Protein AF-A0AAN9KDZ7-F1 (afdb_monomer_lite)

Secondary structure (DSSP, 8-state):
-HHHHHHHTTHHHHTT-HHHHHHHHHHHHHHHIIIIIT--S-TT---GGGGGGGS-HHHHHHS-HHHHHHHHHHHHHHHTTSTT-----S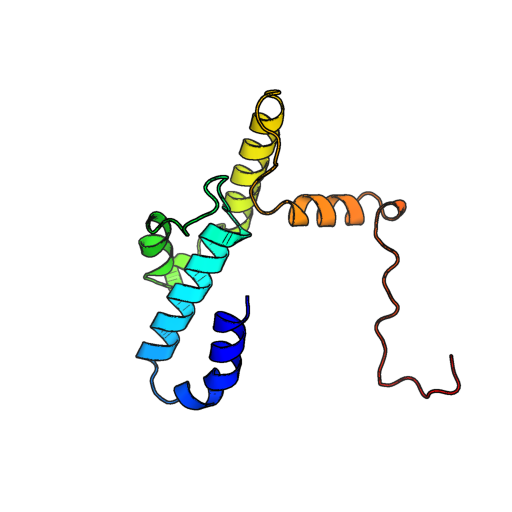-HHHHHHHHHHH-GGGS--------TTS-GGG-

Organism: Canavalia gladiata (NCBI:txid3824)

Sequence (123 aa):
MSWLLQHFASIEDHMGNEEQLDRFMRVYMLRLIGGVLFCDHSSSRVPLRYLPLIADFDTCAQYSWGGAVLAYLYRELCGCIDYDKKEICGFSSLLQLWAWERFPKLSPRRFPYEDHTLPLGAR

Structure (mmCIF, N/CA/C/O backbone):
data_AF-A0AAN9KDZ7-F1
#
_entry.id   AF-A0AAN9KDZ7-F1
#
loop_
_atom_site.group_PDB
_atom_site.id
_atom_site.type_symbol
_atom_site.label_atom_id
_atom_site.label_alt_id
_atom_site.label_comp_id
_atom_site.label_asym_id
_atom_site.label_entity_id
_atom_site.label_seq_id
_atom_site.pdbx_PDB_ins_code
_atom_site.Cartn_x
_atom_site.Cartn_y
_atom_site.Cartn_z
_atom_site.occupancy
_atom_site.B_iso_or_equiv
_atom_site.auth_seq_id
_atom_site.auth_comp_id
_atom_site.auth_asym_id
_atom_site.auth_atom_id
_atom_site.pdbx_PDB_model_num
ATOM 1 N N . MET A 1 1 ? 8.122 -14.206 12.187 1.00 46.75 1 MET A N 1
ATOM 2 C CA . MET A 1 1 ? 6.691 -14.071 11.823 1.00 46.75 1 MET A CA 1
ATOM 3 C C . MET A 1 1 ? 5.763 -14.961 12.672 1.00 46.75 1 MET A C 1
ATOM 5 O O . MET A 1 1 ? 4.618 -15.139 12.302 1.00 46.75 1 MET A O 1
ATOM 9 N N . SER A 1 2 ? 6.188 -15.494 13.824 1.00 49.34 2 SER A N 1
ATOM 10 C CA . SER A 1 2 ? 5.340 -16.355 14.674 1.00 49.34 2 SER A CA 1
ATOM 11 C C . SER A 1 2 ? 4.443 -15.569 15.639 1.00 49.34 2 SER A C 1
ATOM 13 O O . SER A 1 2 ? 3.294 -15.933 15.837 1.00 49.34 2 SER A O 1
ATOM 15 N N . TRP A 1 3 ? 4.933 -14.449 16.179 1.00 59.38 3 TRP A N 1
ATOM 16 C CA . TRP A 1 3 ? 4.233 -13.673 17.213 1.00 59.38 3 TRP A CA 1
ATOM 17 C C . TRP A 1 3 ? 2.866 -13.123 16.770 1.00 59.38 3 TRP A C 1
ATOM 19 O O . TRP A 1 3 ? 1.890 -13.204 17.505 1.00 59.38 3 TRP A O 1
ATOM 29 N N . LEU A 1 4 ? 2.781 -12.610 15.539 1.00 57.38 4 LEU A N 1
ATOM 30 C CA . LEU A 1 4 ? 1.566 -11.976 15.021 1.00 57.38 4 LEU A CA 1
ATOM 31 C C . LEU A 1 4 ? 0.483 -13.021 14.703 1.00 57.38 4 LEU A C 1
ATOM 33 O O . LEU A 1 4 ? -0.668 -12.838 15.079 1.00 57.38 4 LEU A O 1
ATOM 37 N N . LEU A 1 5 ? 0.866 -14.155 14.103 1.00 56.62 5 LEU A N 1
ATOM 38 C CA . LEU A 1 5 ? -0.039 -15.286 13.855 1.00 56.62 5 LEU A CA 1
ATOM 39 C C . LEU A 1 5 ? -0.521 -15.944 15.158 1.00 56.62 5 LEU A C 1
ATOM 41 O O . LEU A 1 5 ? -1.672 -16.359 15.245 1.00 56.62 5 LEU A O 1
ATOM 45 N N . GLN A 1 6 ? 0.329 -15.981 16.187 1.00 58.41 6 GLN A N 1
ATOM 46 C CA . GLN A 1 6 ? -0.036 -16.502 17.503 1.00 58.41 6 GLN A CA 1
ATOM 47 C C . GLN A 1 6 ? -1.013 -15.586 18.258 1.00 58.41 6 GLN A C 1
ATOM 49 O O . GLN A 1 6 ? -1.825 -16.079 19.032 1.00 58.41 6 GLN A O 1
ATOM 54 N N . HIS A 1 7 ? -0.993 -14.274 17.996 1.00 57.75 7 HIS A N 1
ATOM 55 C CA . HIS A 1 7 ? -2.032 -13.350 18.465 1.00 57.75 7 HIS A CA 1
ATOM 56 C C . HIS A 1 7 ? -3.312 -13.402 17.617 1.00 57.75 7 HIS A C 1
ATOM 58 O O . HIS A 1 7 ? -4.400 -13.278 18.171 1.00 57.75 7 HIS A O 1
ATOM 64 N N . PHE A 1 8 ? -3.213 -13.656 16.305 1.00 55.44 8 PHE A N 1
ATOM 65 C CA . PHE A 1 8 ? -4.381 -13.844 15.431 1.00 55.44 8 PHE A CA 1
ATOM 66 C C . PHE A 1 8 ? -5.253 -15.037 15.846 1.00 55.44 8 PHE A C 1
ATOM 68 O O . PHE A 1 8 ? -6.474 -14.948 15.771 1.00 55.44 8 PHE A O 1
ATOM 75 N N . ALA A 1 9 ? -4.647 -16.124 16.333 1.00 56.62 9 ALA A N 1
ATOM 76 C CA . ALA A 1 9 ? -5.383 -17.288 16.836 1.00 56.62 9 ALA A CA 1
ATOM 77 C C . ALA A 1 9 ? -6.217 -16.992 18.101 1.00 56.62 9 ALA A C 1
ATOM 79 O O . ALA A 1 9 ? -7.125 -17.748 18.418 1.00 56.62 9 ALA A O 1
ATOM 80 N N . SER A 1 10 ? -5.925 -15.897 18.812 1.00 56.00 10 SER A N 1
ATOM 81 C CA . SER A 1 10 ? -6.593 -15.501 20.059 1.00 56.00 10 SER A CA 1
ATOM 82 C C . SER A 1 10 ? -7.655 -14.413 19.861 1.00 56.00 10 SER A C 1
ATOM 84 O O . SER A 1 10 ? -8.177 -13.897 20.851 1.00 56.00 10 SER A O 1
ATOM 86 N N . ILE A 1 11 ? -7.969 -14.028 18.616 1.00 56.81 11 ILE A N 1
ATOM 87 C CA . ILE A 1 11 ? -8.942 -12.958 18.335 1.00 56.81 11 ILE A CA 1
ATOM 88 C C . ILE A 1 11 ? -10.322 -13.294 18.900 1.00 56.81 11 ILE A C 1
ATOM 90 O O . ILE A 1 11 ? -10.964 -12.397 19.434 1.00 56.81 11 ILE A O 1
ATOM 94 N N . GLU A 1 12 ? -10.732 -14.567 18.884 1.00 55.94 12 GLU A N 1
ATOM 95 C CA . GLU A 1 12 ? -12.008 -15.012 19.468 1.00 55.94 12 GLU A CA 1
ATOM 96 C C . GLU A 1 12 ? -12.138 -14.665 20.963 1.00 55.94 12 GLU A C 1
ATOM 98 O O . GLU A 1 12 ? -13.235 -14.352 21.418 1.00 55.94 12 GLU A O 1
ATOM 103 N N . ASP A 1 13 ? -11.025 -14.614 21.700 1.00 58.16 13 ASP A N 1
ATOM 104 C CA . ASP A 1 13 ? -10.995 -14.309 23.140 1.00 58.16 13 ASP A CA 1
ATOM 105 C C . ASP A 1 13 ? -11.072 -12.792 23.436 1.00 58.16 13 ASP A C 1
ATOM 107 O O . ASP A 1 13 ? -11.402 -12.370 24.541 1.00 58.16 13 ASP A O 1
ATOM 111 N N . HIS A 1 14 ? -10.811 -11.945 22.429 1.00 56.81 14 HIS A N 1
ATOM 112 C CA . HIS A 1 14 ? -10.769 -10.478 22.549 1.00 56.81 14 HIS A CA 1
ATOM 113 C C . HIS A 1 14 ? -12.000 -9.781 21.937 1.00 56.81 14 HIS A C 1
ATOM 115 O O . HIS A 1 14 ? -12.100 -8.553 21.974 1.00 56.81 14 HIS A O 1
ATOM 121 N N . MET A 1 15 ? -12.965 -10.549 21.414 1.00 54.34 15 MET A N 1
ATOM 122 C CA . MET A 1 15 ? -14.205 -10.053 20.791 1.00 54.34 15 MET A CA 1
ATOM 123 C C . MET A 1 15 ? -15.145 -9.310 21.759 1.00 54.34 15 MET A C 1
ATOM 125 O O . MET A 1 15 ? -16.131 -8.727 21.320 1.00 54.34 15 MET A O 1
ATOM 129 N N . GLY A 1 16 ? -14.870 -9.327 23.067 1.00 63.16 16 GLY A N 1
ATOM 130 C CA . GLY A 1 16 ? -15.708 -8.686 24.085 1.00 63.16 16 GLY A CA 1
ATOM 131 C C . GLY A 1 16 ? -15.386 -7.216 24.381 1.00 63.16 16 GLY A C 1
ATOM 132 O O . GLY A 1 16 ? -16.148 -6.584 25.107 1.00 63.16 16 GLY A O 1
ATOM 133 N N . ASN A 1 17 ? -14.274 -6.665 23.874 1.00 77.81 17 ASN A N 1
ATOM 134 C CA . ASN A 1 17 ? -13.805 -5.328 24.255 1.00 77.81 17 ASN A CA 1
ATOM 135 C C . ASN A 1 17 ? -13.422 -4.490 23.022 1.00 77.81 17 ASN A C 1
ATOM 137 O O . ASN A 1 17 ? -12.308 -4.593 22.501 1.00 77.81 17 ASN A O 1
ATOM 141 N N . GLU A 1 18 ? -14.354 -3.653 22.556 1.00 79.06 18 GLU A N 1
ATOM 142 C CA . GLU A 1 18 ? -14.237 -2.859 21.319 1.00 79.06 18 GLU A CA 1
ATOM 143 C C . GLU A 1 18 ? -12.954 -2.010 21.267 1.00 79.06 18 GLU A C 1
ATOM 145 O O . GLU A 1 18 ? -12.308 -1.918 20.222 1.00 79.06 18 GLU A O 1
ATOM 150 N N . GLU A 1 19 ? -12.505 -1.466 22.404 1.00 82.00 19 GLU A N 1
ATOM 151 C CA . GLU A 1 19 ? -11.266 -0.680 22.477 1.00 82.00 19 GLU A CA 1
ATOM 152 C C . GLU A 1 19 ? -10.001 -1.495 22.171 1.00 82.00 19 GLU A C 1
ATOM 154 O O . GLU A 1 19 ? -9.023 -0.966 21.635 1.00 82.00 19 GLU A O 1
ATOM 159 N N . GLN A 1 20 ? -9.976 -2.778 22.542 1.00 81.06 20 GLN A N 1
ATOM 160 C CA . GLN A 1 20 ? -8.829 -3.644 22.267 1.00 81.06 20 GLN A CA 1
ATOM 161 C C . GLN A 1 20 ? -8.791 -4.051 20.798 1.00 81.06 20 GLN A C 1
ATOM 163 O O . GLN A 1 20 ? -7.709 -4.064 20.203 1.00 81.06 20 GLN A O 1
ATOM 168 N N . LEU A 1 21 ? -9.959 -4.315 20.208 1.00 83.00 21 LEU A N 1
ATOM 169 C CA . LEU A 1 21 ? -10.089 -4.594 18.783 1.00 83.00 21 LEU A CA 1
ATOM 170 C C . LEU A 1 21 ? -9.621 -3.397 17.949 1.00 83.00 21 LEU A C 1
ATOM 172 O O . LEU A 1 21 ? -8.807 -3.556 17.043 1.00 83.00 21 LEU A O 1
ATOM 176 N N . ASP A 1 22 ? -10.061 -2.191 18.299 1.00 85.50 22 ASP A N 1
ATOM 177 C CA . ASP A 1 22 ? -9.671 -0.958 17.618 1.00 85.50 22 ASP A CA 1
ATOM 178 C C . ASP A 1 22 ? -8.148 -0.718 17.681 1.00 85.50 22 ASP A C 1
ATOM 180 O O . ASP A 1 22 ? -7.494 -0.530 16.649 1.00 85.50 22 ASP A O 1
ATOM 184 N N . ARG A 1 23 ? -7.533 -0.840 18.868 1.00 84.69 23 ARG A N 1
ATOM 185 C CA . ARG A 1 23 ? -6.067 -0.735 19.018 1.00 84.69 23 ARG A CA 1
ATOM 186 C C . ARG A 1 23 ? -5.332 -1.786 18.194 1.00 84.69 23 ARG A C 1
ATOM 188 O O . ARG A 1 23 ? -4.318 -1.473 17.566 1.00 84.69 23 ARG A O 1
ATOM 195 N N . PHE A 1 24 ? -5.830 -3.019 18.183 1.00 84.31 24 PHE A N 1
ATOM 196 C CA . PHE A 1 24 ? -5.244 -4.099 17.399 1.00 84.31 24 PHE A CA 1
ATOM 197 C C . PHE A 1 24 ? -5.311 -3.803 15.896 1.00 84.31 24 PHE A C 1
ATOM 199 O O . PHE A 1 24 ? -4.292 -3.887 15.207 1.00 84.31 24 PHE A O 1
ATOM 206 N N . MET A 1 25 ? -6.475 -3.375 15.401 1.00 87.56 25 MET A N 1
ATOM 207 C CA . MET A 1 25 ? -6.675 -2.995 14.004 1.00 87.56 25 MET A CA 1
ATOM 208 C C . MET A 1 25 ? -5.736 -1.859 13.596 1.00 87.56 25 MET A C 1
ATOM 210 O O . MET A 1 25 ? -5.097 -1.949 12.547 1.00 87.56 25 MET A O 1
ATOM 214 N N . ARG A 1 26 ? -5.550 -0.842 14.449 1.00 88.44 26 ARG A N 1
ATOM 215 C CA . ARG A 1 26 ? -4.576 0.234 14.199 1.00 88.44 26 ARG A CA 1
ATOM 216 C C . ARG A 1 26 ? -3.153 -0.303 14.080 1.00 88.44 26 ARG A C 1
ATOM 218 O O . ARG A 1 26 ? -2.456 0.015 13.121 1.00 88.44 26 ARG A O 1
ATOM 225 N N . VAL A 1 27 ? -2.703 -1.152 15.003 1.00 87.50 27 VAL A N 1
ATOM 226 C CA . VAL A 1 27 ? -1.348 -1.733 14.940 1.00 87.50 27 VAL A CA 1
ATOM 227 C C . VAL A 1 27 ? -1.166 -2.584 13.680 1.00 87.50 27 VAL A C 1
ATOM 229 O O . VAL A 1 27 ? -0.119 -2.511 13.028 1.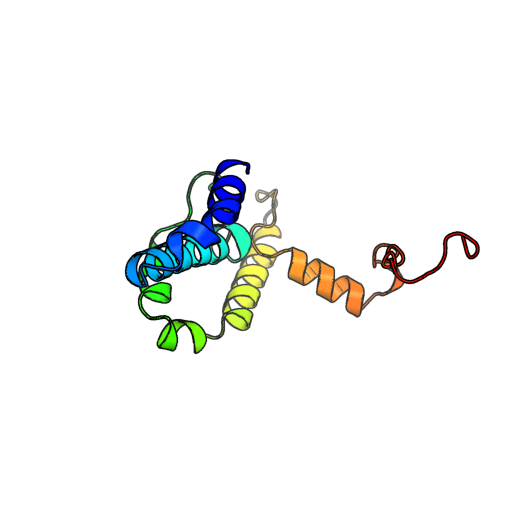00 87.50 27 VAL A O 1
ATOM 232 N N . TYR A 1 28 ? -2.187 -3.351 13.299 1.00 86.56 28 TYR A N 1
ATOM 233 C CA . TYR A 1 28 ? -2.168 -4.152 12.082 1.00 86.56 28 TYR A CA 1
ATOM 234 C C . TYR A 1 28 ? -2.096 -3.285 10.817 1.00 86.56 28 TYR A C 1
ATOM 236 O O . TYR A 1 28 ? -1.215 -3.496 9.980 1.00 86.56 28 TYR A O 1
ATOM 244 N N . MET A 1 29 ? -2.952 -2.265 10.697 1.00 89.38 29 MET A N 1
ATOM 245 C CA . MET A 1 29 ? -2.919 -1.323 9.574 1.00 89.38 29 MET A CA 1
ATOM 246 C C . MET A 1 29 ? -1.584 -0.584 9.501 1.00 89.38 29 MET A C 1
ATOM 248 O O . MET A 1 29 ? -0.998 -0.484 8.427 1.00 89.38 29 MET A O 1
ATOM 252 N N . LEU A 1 30 ? -1.050 -0.135 10.641 1.00 88.81 30 LEU A N 1
ATOM 253 C CA . LEU A 1 30 ? 0.256 0.516 10.715 1.00 88.81 30 LEU A CA 1
ATOM 254 C C . LEU A 1 30 ? 1.348 -0.390 10.140 1.00 88.81 30 LEU A C 1
ATOM 256 O O . LEU A 1 30 ? 2.170 0.044 9.330 1.00 88.81 30 LEU A O 1
ATOM 260 N N . ARG A 1 31 ? 1.330 -1.670 10.531 1.00 85.19 31 ARG A N 1
ATOM 261 C CA . ARG A 1 31 ? 2.263 -2.685 10.040 1.00 85.19 31 ARG A CA 1
ATOM 262 C C . ARG A 1 31 ? 2.109 -2.930 8.544 1.00 85.19 31 ARG A C 1
ATOM 264 O O . ARG A 1 31 ? 3.124 -3.072 7.869 1.00 85.19 31 ARG A O 1
ATOM 271 N N . LEU A 1 32 ? 0.885 -2.967 8.029 1.00 86.38 32 LEU A N 1
ATOM 272 C CA . LEU A 1 32 ? 0.613 -3.151 6.605 1.00 86.38 32 LEU A CA 1
ATOM 273 C C . LEU A 1 32 ? 1.111 -1.946 5.792 1.00 86.38 32 LEU A C 1
ATOM 275 O O . LEU A 1 32 ? 1.856 -2.110 4.828 1.00 86.38 32 LEU A O 1
ATOM 279 N N . ILE A 1 33 ? 0.801 -0.730 6.240 1.00 87.50 33 ILE A N 1
ATOM 280 C CA . ILE A 1 33 ? 1.210 0.514 5.584 1.00 87.50 33 ILE A CA 1
ATOM 281 C C . ILE A 1 33 ? 2.736 0.641 5.581 1.00 87.50 33 ILE A C 1
ATOM 283 O O . ILE A 1 33 ? 3.341 0.735 4.520 1.00 87.50 33 ILE A O 1
ATOM 287 N N . GLY A 1 34 ? 3.399 0.608 6.736 1.00 84.50 34 GLY A N 1
ATOM 288 C CA . GLY A 1 34 ? 4.846 0.849 6.775 1.00 84.50 34 GLY A CA 1
ATOM 289 C C . GLY A 1 34 ? 5.721 -0.379 6.529 1.00 84.50 34 GLY A C 1
ATOM 290 O O . GLY A 1 34 ? 6.914 -0.223 6.304 1.00 84.50 34 GLY A O 1
ATOM 291 N N . GLY A 1 35 ? 5.168 -1.590 6.595 1.00 81.12 35 GLY A N 1
ATOM 292 C CA . GLY A 1 35 ? 5.918 -2.831 6.389 1.00 81.12 35 GLY A CA 1
ATOM 293 C C . GLY A 1 35 ? 5.718 -3.470 5.018 1.00 81.12 35 GLY A C 1
ATOM 294 O O . GLY A 1 35 ? 6.603 -4.195 4.578 1.00 81.12 35 GLY A O 1
ATOM 295 N N . VAL A 1 36 ? 4.584 -3.220 4.355 1.00 82.00 36 VAL A N 1
ATOM 296 C CA . VAL A 1 36 ? 4.245 -3.838 3.061 1.00 82.00 36 VAL A CA 1
ATOM 297 C C . VAL A 1 36 ? 4.101 -2.779 1.973 1.00 82.00 36 VAL A C 1
ATOM 299 O O . VAL A 1 36 ? 4.758 -2.869 0.941 1.00 82.00 36 VAL A O 1
ATOM 302 N N . LEU A 1 37 ? 3.271 -1.757 2.205 1.00 84.19 37 LEU A N 1
ATOM 303 C CA . LEU A 1 37 ? 2.951 -0.754 1.183 1.00 84.19 37 LEU A CA 1
ATOM 304 C C . LEU A 1 37 ? 4.103 0.227 0.940 1.00 84.19 37 LEU A C 1
ATOM 306 O O . LEU A 1 37 ? 4.510 0.449 -0.198 1.00 84.19 37 LEU A O 1
ATOM 310 N N . PHE A 1 38 ? 4.641 0.772 2.025 1.00 83.19 38 PHE A N 1
ATOM 311 C CA . PHE A 1 38 ? 5.701 1.777 2.049 1.00 83.19 38 PHE A CA 1
ATOM 312 C C . PHE A 1 38 ? 6.904 1.260 2.840 1.00 83.19 38 PHE A C 1
ATOM 314 O O . PHE A 1 38 ? 7.425 1.959 3.715 1.00 83.19 38 PHE A O 1
ATOM 321 N N . CYS A 1 39 ? 7.263 -0.004 2.596 1.00 78.25 39 CYS A N 1
ATOM 322 C CA . CYS A 1 39 ? 8.448 -0.618 3.179 1.00 78.25 39 CYS A CA 1
ATOM 323 C C . CYS A 1 39 ? 9.671 0.216 2.792 1.00 78.25 39 CYS A C 1
ATOM 325 O O . CYS A 1 39 ? 9.845 0.503 1.615 1.00 78.25 39 CYS A O 1
ATOM 327 N N . ASP A 1 40 ? 10.473 0.620 3.771 1.00 72.38 40 ASP A N 1
ATOM 328 C CA . ASP A 1 40 ? 11.715 1.365 3.566 1.00 72.38 40 ASP A CA 1
ATOM 329 C C . ASP A 1 40 ? 12.917 0.408 3.626 1.00 72.38 40 ASP A C 1
ATOM 331 O O . ASP A 1 40 ? 12.822 -0.682 4.193 1.00 72.38 40 ASP A O 1
ATOM 335 N N . HIS A 1 41 ? 14.071 0.829 3.111 1.00 69.62 41 HIS A N 1
ATOM 336 C CA . HIS A 1 41 ? 15.322 0.057 3.176 1.00 69.62 41 HIS A CA 1
ATOM 337 C C . HIS A 1 41 ? 15.837 -0.122 4.616 1.00 69.62 41 HIS A C 1
ATOM 339 O O . HIS A 1 41 ? 16.675 -0.981 4.898 1.00 69.62 41 HIS A O 1
ATOM 345 N N . SER A 1 42 ? 15.333 0.686 5.554 1.00 65.19 42 SER A N 1
ATOM 346 C CA . SER A 1 42 ? 15.590 0.547 6.984 1.00 65.19 42 SER A CA 1
ATOM 347 C C . SER A 1 42 ? 14.839 -0.667 7.540 1.00 65.19 42 SER A C 1
ATOM 349 O O . SER A 1 42 ? 13.689 -0.587 7.974 1.00 65.19 42 SER A O 1
ATOM 351 N N . SER A 1 43 ? 15.517 -1.814 7.549 1.00 57.19 43 SER A N 1
ATOM 352 C CA . SER A 1 43 ? 14.995 -3.148 7.892 1.00 57.19 43 SER A CA 1
ATOM 353 C C . SER A 1 43 ? 14.418 -3.327 9.306 1.00 57.19 43 SER A C 1
ATOM 355 O O . SER A 1 43 ? 14.053 -4.441 9.684 1.00 57.19 43 SER A O 1
ATOM 357 N N . SER A 1 44 ? 14.322 -2.277 10.126 1.00 63.97 44 SER A N 1
ATOM 358 C CA . SER A 1 44 ? 14.083 -2.444 11.559 1.00 63.97 44 SER A CA 1
ATOM 359 C C . SER A 1 44 ? 12.706 -1.989 12.051 1.00 63.97 44 SER A C 1
ATOM 361 O O . SER A 1 44 ? 12.207 -2.580 13.010 1.00 63.97 44 SER A O 1
ATOM 363 N N . ARG A 1 45 ? 12.062 -0.955 11.476 1.00 69.81 45 ARG A N 1
ATOM 364 C CA . ARG A 1 45 ? 10.901 -0.319 12.144 1.00 69.81 45 ARG A CA 1
ATOM 365 C C . ARG A 1 45 ? 9.840 0.226 11.192 1.00 69.81 45 ARG A C 1
ATOM 367 O O . ARG A 1 45 ? 10.144 0.887 10.210 1.00 69.81 45 ARG A O 1
ATOM 374 N N . VAL A 1 46 ? 8.577 0.004 11.558 1.00 75.56 46 VAL A N 1
ATOM 375 C CA . VAL A 1 46 ? 7.418 0.653 10.932 1.00 75.56 46 VAL A CA 1
ATOM 376 C C . VAL A 1 46 ? 7.394 2.114 11.395 1.00 75.56 46 VAL A C 1
ATOM 378 O O . VAL A 1 46 ? 7.343 2.351 12.605 1.00 75.56 46 VAL A O 1
ATOM 381 N N . PRO A 1 47 ? 7.464 3.106 10.495 1.00 79.56 47 PRO A N 1
ATOM 382 C CA . PRO A 1 47 ? 7.559 4.495 10.913 1.00 79.56 47 PRO A CA 1
ATOM 383 C C . PRO A 1 47 ? 6.224 4.976 11.497 1.00 79.56 47 PRO A C 1
ATOM 385 O O . PRO A 1 47 ? 5.168 4.870 10.873 1.00 79.56 47 PRO A O 1
ATOM 388 N N . LEU A 1 48 ? 6.286 5.572 12.691 1.00 82.62 48 LEU A N 1
ATOM 389 C CA . LEU A 1 48 ? 5.115 6.073 13.424 1.00 82.62 48 LEU A CA 1
ATOM 390 C C . LEU A 1 48 ? 4.431 7.272 12.748 1.00 82.62 48 LEU A C 1
ATOM 392 O O . LEU A 1 48 ? 3.339 7.659 13.150 1.00 82.62 48 LEU A O 1
ATOM 396 N N . ARG A 1 49 ? 5.023 7.831 11.684 1.00 86.31 49 ARG A N 1
ATOM 397 C CA . ARG A 1 49 ? 4.427 8.918 10.889 1.00 86.31 49 ARG A CA 1
ATOM 398 C C . ARG A 1 49 ? 3.070 8.559 10.280 1.00 86.31 49 ARG A C 1
ATOM 400 O O . ARG A 1 49 ? 2.328 9.457 9.912 1.00 86.31 49 ARG A O 1
ATOM 407 N N . TYR A 1 50 ? 2.765 7.265 10.151 1.00 84.44 50 TYR A N 1
ATOM 408 C CA . TYR A 1 50 ? 1.488 6.790 9.623 1.00 84.44 50 TYR A CA 1
ATOM 409 C C . TYR A 1 50 ? 0.392 6.674 10.688 1.00 84.44 50 TYR A C 1
ATOM 411 O O . TYR A 1 50 ? -0.770 6.537 10.328 1.00 84.44 50 TYR A O 1
ATOM 419 N N . LEU A 1 51 ? 0.735 6.763 11.979 1.00 86.56 51 LEU A N 1
ATOM 420 C CA . LEU A 1 51 ? -0.224 6.660 13.081 1.00 86.56 51 LEU A CA 1
ATOM 421 C C . LEU A 1 51 ? -1.375 7.683 12.974 1.00 86.56 51 LEU A C 1
ATOM 423 O O . LEU A 1 51 ? -2.519 7.284 13.166 1.00 86.56 51 LEU A O 1
ATOM 427 N N . PRO A 1 52 ? -1.133 8.960 12.605 1.00 88.25 52 PRO A N 1
ATOM 428 C CA . PRO A 1 52 ? -2.218 9.922 12.421 1.00 88.25 52 PRO A CA 1
ATOM 429 C C . PRO A 1 52 ? -3.169 9.562 11.272 1.00 88.25 52 PRO A C 1
ATOM 431 O O . PRO A 1 52 ? -4.351 9.867 11.363 1.00 88.25 52 PRO A O 1
ATOM 434 N N . LEU A 1 53 ? -2.687 8.887 10.217 1.00 86.19 53 LEU A N 1
ATOM 435 C CA . LEU A 1 53 ? -3.532 8.490 9.079 1.00 86.19 53 LEU A CA 1
ATOM 436 C C . LEU A 1 53 ? -4.515 7.368 9.424 1.00 86.19 53 LEU A C 1
ATOM 438 O O . LEU A 1 53 ? -5.509 7.202 8.730 1.00 86.19 53 LEU A O 1
ATOM 442 N N . ILE A 1 54 ? -4.222 6.592 10.466 1.00 89.38 54 ILE A N 1
ATOM 443 C CA . ILE A 1 54 ? -5.042 5.461 10.923 1.00 89.38 54 ILE A CA 1
ATOM 444 C C . ILE A 1 54 ? -5.718 5.741 12.272 1.00 89.38 54 ILE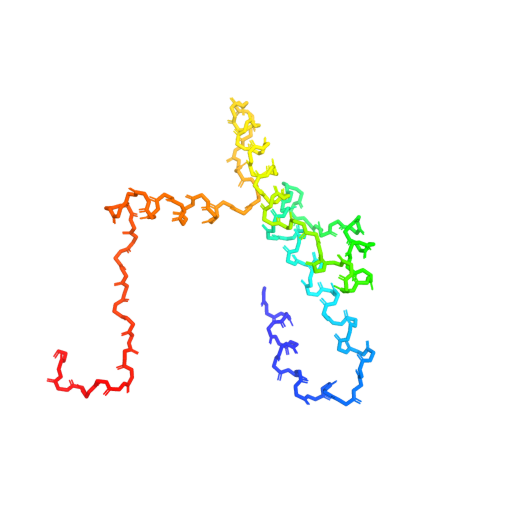 A C 1
ATOM 446 O O . ILE A 1 54 ? -6.263 4.828 12.889 1.00 89.38 54 ILE A O 1
ATOM 450 N N . ALA A 1 55 ? -5.631 6.979 12.768 1.00 88.25 55 ALA A N 1
ATOM 451 C CA . ALA A 1 55 ? -6.259 7.373 14.025 1.00 88.25 55 ALA A CA 1
ATOM 452 C C . ALA A 1 55 ? -7.788 7.317 13.909 1.00 88.25 55 ALA A C 1
ATOM 454 O O . ALA A 1 55 ? -8.452 6.771 14.790 1.00 88.25 55 ALA A O 1
ATOM 455 N N . ASP A 1 56 ? -8.310 7.819 12.790 1.00 89.94 56 ASP A N 1
ATOM 456 C CA . ASP A 1 56 ? -9.718 7.752 12.421 1.00 89.94 56 ASP A CA 1
ATOM 457 C C . ASP A 1 56 ? -9.903 6.852 11.193 1.00 89.94 56 ASP A C 1
ATOM 459 O O . ASP A 1 56 ? -9.347 7.118 10.123 1.00 89.94 56 ASP A O 1
ATOM 463 N N . PHE A 1 57 ? -10.671 5.774 11.350 1.00 87.31 57 PHE A N 1
ATOM 464 C CA . PHE A 1 57 ? -10.889 4.810 10.276 1.00 87.31 57 PHE A CA 1
ATOM 465 C C . PHE A 1 57 ? -11.814 5.343 9.181 1.00 87.31 57 PHE A C 1
ATOM 467 O O . PHE A 1 57 ? -11.608 4.989 8.018 1.00 87.31 57 PHE A O 1
ATOM 474 N N . ASP A 1 58 ? -12.756 6.228 9.513 1.00 90.38 58 ASP A N 1
ATOM 475 C CA . ASP A 1 58 ? -13.670 6.817 8.531 1.00 90.38 58 ASP A CA 1
ATOM 476 C C . ASP A 1 58 ? -12.905 7.696 7.540 1.00 90.38 58 ASP A C 1
ATOM 478 O O . ASP A 1 58 ? -13.065 7.572 6.323 1.00 90.38 58 ASP A O 1
ATOM 482 N N . THR A 1 59 ? -11.995 8.528 8.048 1.00 90.00 59 THR A N 1
ATOM 483 C CA . THR A 1 59 ? -11.093 9.317 7.204 1.00 90.00 59 THR A CA 1
ATOM 484 C C . THR A 1 59 ? -10.060 8.435 6.497 1.00 90.00 59 THR A C 1
ATOM 486 O O . THR A 1 59 ? -9.794 8.628 5.309 1.00 90.00 59 THR A O 1
ATOM 489 N N . CYS A 1 60 ? -9.501 7.432 7.185 1.00 89.56 60 CYS A N 1
ATOM 490 C CA . CYS A 1 60 ? -8.536 6.492 6.607 1.00 89.56 60 CYS A CA 1
ATOM 491 C C . CYS A 1 60 ? -9.091 5.801 5.352 1.00 89.56 60 CYS A C 1
ATOM 493 O O . CYS A 1 60 ? -8.390 5.682 4.347 1.00 89.56 60 CYS A O 1
ATOM 495 N N . ALA A 1 61 ? -10.361 5.388 5.379 1.00 88.69 61 ALA A N 1
ATOM 496 C CA . ALA A 1 61 ? -11.021 4.721 4.260 1.00 88.69 61 ALA A CA 1
ATOM 497 C C . ALA A 1 61 ? -11.214 5.630 3.032 1.00 88.69 61 ALA A C 1
ATOM 499 O O . ALA A 1 61 ? -11.299 5.133 1.910 1.00 88.69 61 ALA A O 1
ATOM 500 N N . GLN A 1 62 ? -11.253 6.951 3.223 1.00 92.56 62 GLN A N 1
ATOM 501 C CA . GLN A 1 62 ? -11.425 7.928 2.142 1.00 92.56 62 GLN A CA 1
ATOM 502 C C . GLN A 1 62 ? -10.120 8.241 1.399 1.00 92.56 62 GLN A C 1
ATOM 504 O O . GLN A 1 62 ? -10.144 8.846 0.323 1.00 92.56 62 GLN A O 1
ATOM 509 N N . TYR A 1 63 ? -8.966 7.846 1.941 1.00 89.44 63 TYR A N 1
ATOM 510 C CA . TYR A 1 63 ? -7.691 8.077 1.276 1.00 89.44 63 TYR A CA 1
ATOM 511 C C . TYR A 1 63 ? -7.513 7.192 0.039 1.00 89.44 63 TYR A C 1
ATOM 513 O O . TYR A 1 63 ? -7.835 6.004 0.022 1.00 89.44 63 TYR A O 1
ATOM 521 N N . SER A 1 64 ? -6.894 7.761 -1.000 1.00 91.75 64 SER A N 1
ATOM 522 C CA . SER A 1 64 ? -6.494 7.015 -2.197 1.00 91.75 64 SER A CA 1
ATOM 523 C C . SER A 1 64 ? -5.226 6.195 -1.932 1.00 91.75 64 SER A C 1
ATOM 525 O O . SER A 1 64 ? -4.137 6.507 -2.422 1.00 91.75 64 SER A O 1
ATOM 527 N N . TRP A 1 65 ? -5.358 5.129 -1.139 1.00 89.31 65 TRP A N 1
ATOM 528 C CA . TRP A 1 65 ? -4.254 4.222 -0.810 1.00 89.31 65 TRP A CA 1
ATOM 529 C C . TRP A 1 65 ? -3.598 3.640 -2.061 1.00 89.31 65 TRP A C 1
ATOM 531 O O . TRP A 1 65 ? -2.374 3.607 -2.148 1.00 89.31 65 TRP A O 1
ATOM 541 N N . GLY A 1 66 ? -4.393 3.259 -3.066 1.00 89.12 66 GLY A N 1
ATOM 542 C CA . GLY A 1 66 ? -3.875 2.754 -4.340 1.00 89.12 66 GLY A CA 1
ATOM 543 C C . GLY A 1 66 ? -3.003 3.777 -5.074 1.00 89.12 66 GLY A C 1
ATOM 544 O O . GLY A 1 66 ? -1.910 3.439 -5.525 1.00 89.12 66 GLY A O 1
ATOM 545 N N . GLY A 1 67 ? -3.437 5.041 -5.136 1.00 90.69 67 GLY A N 1
ATOM 546 C CA . GLY A 1 67 ? -2.655 6.119 -5.745 1.00 90.69 67 GLY A CA 1
ATOM 547 C C . GLY A 1 67 ? -1.364 6.412 -4.978 1.00 90.69 67 GLY A C 1
ATOM 548 O O . GLY A 1 67 ? -0.306 6.557 -5.587 1.00 90.69 67 GLY A O 1
ATOM 549 N N . ALA A 1 68 ? -1.426 6.434 -3.644 1.00 90.56 68 ALA A N 1
ATOM 550 C CA . ALA A 1 68 ? -0.254 6.642 -2.797 1.00 90.56 68 ALA A CA 1
ATOM 551 C C . ALA A 1 68 ? 0.784 5.517 -2.960 1.00 90.56 68 ALA A C 1
ATOM 553 O O . ALA A 1 68 ? 1.974 5.793 -3.113 1.00 90.56 68 ALA A O 1
ATOM 554 N N . VAL A 1 69 ? 0.332 4.259 -2.989 1.00 89.19 69 VAL A N 1
ATOM 555 C CA . VAL A 1 69 ? 1.187 3.083 -3.226 1.00 89.19 69 VAL A CA 1
ATOM 556 C C . VAL A 1 69 ? 1.822 3.140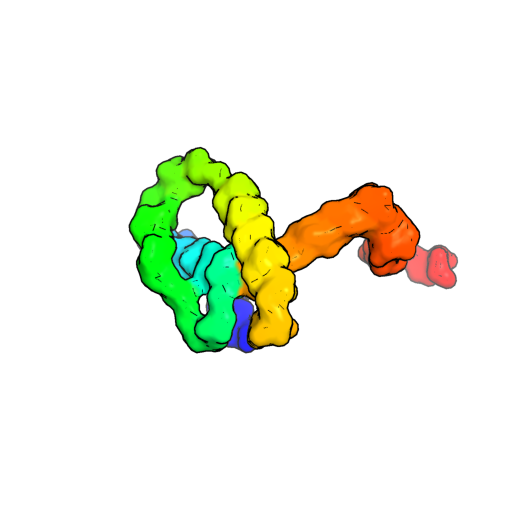 -4.612 1.00 89.19 69 VAL A C 1
ATOM 558 O O . VAL A 1 69 ? 3.021 2.903 -4.741 1.00 89.19 69 VAL A O 1
ATOM 561 N N . LEU A 1 70 ? 1.052 3.501 -5.642 1.00 89.00 70 LEU A N 1
ATOM 562 C CA . LEU A 1 70 ? 1.560 3.616 -7.008 1.00 89.00 70 LEU A CA 1
ATOM 563 C C . LEU A 1 70 ? 2.608 4.728 -7.139 1.00 89.00 70 LEU A C 1
ATOM 565 O O . LEU A 1 70 ? 3.659 4.514 -7.741 1.00 89.00 70 LEU A O 1
ATOM 569 N N . ALA A 1 71 ? 2.353 5.898 -6.549 1.00 90.50 71 ALA A N 1
ATOM 570 C CA . ALA A 1 71 ? 3.297 7.013 -6.547 1.00 90.50 71 ALA A CA 1
ATOM 571 C C . ALA A 1 71 ? 4.600 6.656 -5.815 1.00 90.50 71 ALA A C 1
ATOM 573 O O . ALA A 1 71 ? 5.688 6.996 -6.281 1.00 90.50 71 ALA A O 1
ATOM 574 N N . TYR A 1 72 ? 4.499 5.935 -4.693 1.00 87.62 72 TYR A N 1
ATOM 575 C CA . TYR A 1 72 ? 5.665 5.439 -3.970 1.00 87.62 72 TYR A CA 1
ATOM 576 C C . TYR A 1 72 ? 6.457 4.430 -4.805 1.00 87.62 72 TYR A C 1
ATOM 578 O O . TYR A 1 72 ? 7.655 4.615 -4.991 1.00 87.62 72 TYR A O 1
ATOM 586 N N . LEU A 1 73 ? 5.789 3.428 -5.384 1.00 86.06 73 LEU A N 1
ATOM 587 C CA . LEU A 1 73 ? 6.419 2.436 -6.257 1.00 86.06 73 LEU A CA 1
ATOM 588 C C . LEU A 1 73 ? 7.135 3.096 -7.441 1.00 86.06 73 LEU A C 1
ATOM 590 O O . LEU A 1 73 ? 8.268 2.740 -7.749 1.00 86.06 73 LEU A O 1
ATOM 594 N N . TYR A 1 74 ? 6.507 4.085 -8.080 1.00 86.62 74 TYR A N 1
ATOM 595 C CA . TYR A 1 74 ? 7.127 4.833 -9.171 1.00 86.62 74 TYR A CA 1
ATOM 596 C C . TYR A 1 74 ? 8.406 5.550 -8.721 1.00 86.62 74 TYR A C 1
ATOM 598 O O . TYR A 1 74 ? 9.418 5.509 -9.416 1.00 86.62 74 TYR A O 1
ATOM 606 N N . ARG A 1 75 ? 8.393 6.164 -7.534 1.00 86.12 75 ARG A N 1
ATOM 607 C CA . ARG A 1 75 ? 9.575 6.822 -6.967 1.00 86.12 75 ARG A CA 1
ATOM 608 C C . ARG A 1 75 ? 10.707 5.833 -6.683 1.00 86.12 75 ARG A C 1
ATOM 610 O O . ARG A 1 75 ? 11.856 6.149 -6.979 1.00 86.12 75 ARG A O 1
ATOM 617 N N . GLU A 1 76 ? 10.394 4.665 -6.129 1.00 84.50 76 GLU A N 1
ATOM 618 C CA . GLU A 1 76 ? 11.388 3.617 -5.866 1.00 84.50 76 GLU A CA 1
ATOM 619 C C . GLU A 1 76 ? 11.972 3.071 -7.180 1.00 84.50 76 GLU A C 1
ATOM 621 O O . GLU A 1 76 ? 13.188 2.969 -7.308 1.00 84.50 76 GLU A O 1
ATOM 626 N N . LEU A 1 77 ? 11.142 2.853 -8.209 1.00 82.94 77 LEU A N 1
ATOM 627 C CA . LEU A 1 77 ? 11.599 2.456 -9.548 1.00 82.94 77 LEU A CA 1
ATOM 628 C C . LEU A 1 77 ? 12.513 3.503 -10.199 1.00 82.94 77 LEU A C 1
ATOM 630 O O . LEU A 1 77 ? 13.553 3.141 -10.743 1.00 82.94 77 LEU A O 1
ATOM 634 N N . CYS A 1 78 ? 12.164 4.790 -10.116 1.00 82.94 78 CYS A N 1
ATOM 635 C CA . CYS A 1 78 ? 13.036 5.875 -10.575 1.00 82.94 78 CYS A CA 1
ATOM 636 C C . CYS A 1 78 ? 14.360 5.900 -9.802 1.00 82.94 78 CYS A C 1
ATOM 638 O O . CYS A 1 78 ? 15.410 6.141 -10.387 1.00 82.94 78 CYS A O 1
ATOM 640 N N . GLY A 1 79 ? 14.317 5.627 -8.495 1.00 77.81 79 GLY A N 1
ATOM 641 C CA . GLY A 1 79 ? 15.503 5.558 -7.648 1.00 77.81 79 GLY A CA 1
ATOM 642 C C . GLY A 1 79 ? 16.425 4.382 -7.974 1.00 77.81 79 GLY A C 1
ATOM 643 O O . GLY A 1 79 ? 17.630 4.515 -7.816 1.00 77.81 79 GLY A O 1
ATOM 644 N N . CYS A 1 80 ? 15.894 3.252 -8.441 1.00 72.62 80 CYS A N 1
ATOM 645 C CA . CYS A 1 80 ? 16.695 2.089 -8.840 1.00 72.62 80 CYS A CA 1
ATOM 646 C C . CYS A 1 80 ? 17.474 2.280 -10.149 1.00 72.62 80 CYS A C 1
ATOM 648 O O . CYS A 1 80 ? 18.268 1.414 -10.508 1.00 72.62 80 CYS A O 1
ATOM 650 N N . ILE A 1 81 ? 17.269 3.391 -10.863 1.00 68.69 81 ILE A N 1
ATOM 651 C CA . ILE A 1 81 ? 18.122 3.770 -11.997 1.00 68.69 81 ILE A CA 1
ATOM 652 C C . ILE A 1 81 ? 19.526 4.162 -11.496 1.00 68.69 81 ILE A C 1
ATOM 654 O O . ILE A 1 81 ? 20.509 3.991 -12.219 1.00 68.69 81 ILE A O 1
ATOM 658 N N . ASP A 1 82 ? 19.643 4.616 -10.243 1.00 71.88 82 ASP A N 1
ATOM 659 C CA . ASP A 1 82 ? 20.932 4.837 -9.596 1.00 71.88 82 ASP A CA 1
ATOM 660 C C . ASP A 1 82 ? 21.556 3.490 -9.190 1.00 71.88 82 ASP A C 1
ATOM 662 O O . ASP A 1 82 ? 21.019 2.759 -8.356 1.00 71.88 82 ASP A O 1
ATOM 666 N N . TYR A 1 83 ? 22.732 3.183 -9.750 1.00 60.75 83 TYR A N 1
ATOM 667 C CA . TYR A 1 83 ? 23.467 1.915 -9.578 1.00 60.75 83 TYR A CA 1
ATOM 668 C C . TYR A 1 83 ? 23.771 1.511 -8.121 1.00 60.75 83 TYR A C 1
ATOM 670 O O . TYR A 1 83 ? 24.146 0.366 -7.869 1.00 60.75 83 TYR A O 1
ATOM 678 N N . ASP A 1 84 ? 23.630 2.427 -7.164 1.00 66.62 84 ASP A N 1
ATOM 679 C CA . ASP A 1 84 ? 23.908 2.181 -5.747 1.00 66.62 84 ASP A CA 1
ATOM 680 C C . ASP A 1 84 ? 22.741 1.482 -5.015 1.00 66.62 84 ASP A C 1
ATOM 682 O O . ASP A 1 84 ? 22.932 0.860 -3.967 1.00 66.62 84 ASP A O 1
ATOM 686 N N . LYS A 1 85 ? 21.521 1.507 -5.577 1.00 63.91 85 LYS A N 1
ATOM 687 C CA . LYS A 1 85 ? 20.335 0.890 -4.962 1.00 63.91 85 LYS A CA 1
ATOM 688 C C . LYS A 1 85 ? 20.128 -0.546 -5.444 1.00 63.91 85 LYS A C 1
ATOM 690 O O . LYS A 1 85 ? 19.719 -0.788 -6.574 1.00 63.91 85 LYS A O 1
ATOM 695 N N . LYS A 1 86 ? 20.372 -1.515 -4.556 1.00 64.50 86 LYS A N 1
ATOM 696 C CA . LYS A 1 86 ? 20.309 -2.960 -4.864 1.00 64.50 86 LYS A CA 1
ATOM 697 C C . LYS A 1 86 ? 18.928 -3.599 -4.704 1.00 64.50 86 LYS A C 1
ATOM 699 O O . LYS A 1 86 ? 18.753 -4.749 -5.099 1.00 64.50 86 LYS A O 1
ATOM 704 N N . GLU A 1 87 ? 17.961 -2.890 -4.131 1.00 68.38 87 GLU A N 1
ATOM 705 C CA . GLU A 1 87 ? 16.638 -3.436 -3.823 1.00 68.38 87 GLU A CA 1
ATOM 706 C C . GLU A 1 87 ? 15.549 -2.439 -4.220 1.00 68.38 87 GLU A C 1
ATOM 708 O O . GLU A 1 87 ? 15.713 -1.236 -4.040 1.00 68.38 87 GLU A O 1
ATOM 713 N N . ILE A 1 88 ? 14.438 -2.941 -4.763 1.00 69.88 88 ILE A N 1
ATOM 714 C CA . ILE A 1 88 ? 13.212 -2.160 -4.944 1.00 69.88 88 ILE A CA 1
ATOM 715 C C . ILE A 1 88 ? 12.384 -2.383 -3.684 1.00 69.88 88 ILE A C 1
ATOM 717 O O . ILE A 1 88 ? 11.827 -3.467 -3.486 1.00 69.88 88 ILE A O 1
ATOM 721 N N . CYS A 1 89 ? 12.322 -1.372 -2.827 1.00 68.62 89 CYS A N 1
ATOM 722 C CA . CYS A 1 89 ? 11.460 -1.390 -1.656 1.00 68.62 89 CYS A CA 1
ATOM 723 C C . CYS A 1 89 ? 10.023 -0.970 -2.024 1.00 68.62 89 CYS A C 1
ATOM 725 O O . CYS A 1 89 ? 9.783 -0.298 -3.025 1.00 68.62 89 CYS A O 1
ATOM 727 N N . GLY A 1 90 ? 9.039 -1.417 -1.238 1.00 74.62 90 GLY A N 1
ATOM 728 C CA . GLY A 1 90 ? 7.610 -1.170 -1.475 1.00 74.62 90 GLY A CA 1
ATOM 729 C C . GLY A 1 90 ? 6.848 -2.356 -2.078 1.00 74.62 90 GLY A C 1
ATOM 730 O O . GLY A 1 90 ? 7.346 -3.481 -2.141 1.00 74.62 90 GLY A O 1
ATOM 731 N N . PHE A 1 91 ? 5.605 -2.111 -2.503 1.00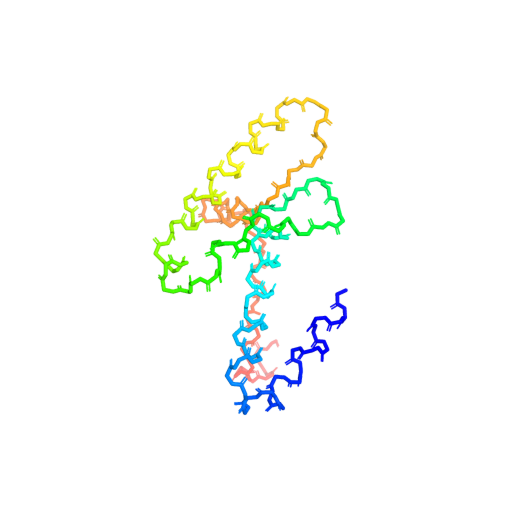 78.12 91 PHE A N 1
ATOM 732 C CA . PHE A 1 91 ? 4.674 -3.152 -2.955 1.00 78.12 91 PHE A CA 1
ATOM 733 C C . PHE A 1 91 ? 4.969 -3.647 -4.387 1.00 78.12 91 PHE A C 1
ATOM 735 O O . PHE A 1 91 ? 4.150 -3.525 -5.299 1.00 78.12 91 PHE A O 1
ATOM 742 N N . SER A 1 92 ? 6.155 -4.230 -4.593 1.00 76.94 92 SER A N 1
ATOM 743 C CA . SER A 1 92 ? 6.623 -4.785 -5.875 1.00 76.94 92 SER A CA 1
ATOM 744 C C . SER A 1 92 ? 5.726 -5.905 -6.419 1.00 76.94 92 SER A C 1
ATOM 746 O O . SER A 1 92 ? 5.658 -6.111 -7.633 1.00 76.94 92 SER A O 1
ATOM 748 N N . SER A 1 93 ? 4.952 -6.566 -5.554 1.00 79.12 93 SER A N 1
ATOM 749 C CA . SER A 1 93 ? 3.907 -7.510 -5.959 1.00 79.12 93 SER A CA 1
ATOM 750 C C . SER A 1 93 ? 2.847 -6.879 -6.864 1.00 79.12 93 SER A C 1
ATOM 752 O O . SER A 1 93 ? 2.308 -7.570 -7.721 1.00 79.12 93 SER A O 1
ATOM 754 N N . LEU A 1 94 ? 2.579 -5.572 -6.755 1.00 82.50 94 LEU A N 1
ATOM 755 C CA . LEU A 1 94 ? 1.655 -4.885 -7.663 1.00 82.50 94 LEU A CA 1
ATOM 756 C C . LEU A 1 94 ? 2.194 -4.857 -9.095 1.00 82.50 94 LEU A C 1
ATOM 758 O O . LEU A 1 94 ? 1.447 -5.110 -10.038 1.00 82.50 94 LEU A O 1
ATOM 762 N N . LEU A 1 95 ? 3.501 -4.632 -9.253 1.00 82.62 95 LEU A N 1
ATOM 763 C CA . LEU A 1 95 ? 4.164 -4.700 -10.554 1.00 82.62 95 LEU A CA 1
ATOM 764 C C . LEU A 1 95 ? 4.149 -6.130 -11.111 1.00 82.62 95 LEU A C 1
ATOM 766 O O . LEU A 1 95 ? 3.924 -6.317 -12.304 1.00 82.62 95 LEU A O 1
ATOM 770 N N . GLN A 1 96 ? 4.340 -7.138 -10.253 1.00 84.94 96 GLN A N 1
ATOM 771 C CA . GLN A 1 96 ? 4.249 -8.549 -10.644 1.00 84.94 96 GLN A CA 1
ATOM 772 C C . GLN A 1 96 ? 2.837 -8.915 -11.124 1.00 84.94 96 GLN A C 1
ATOM 774 O O . GLN A 1 96 ? 2.693 -9.500 -12.195 1.00 84.94 96 GLN A O 1
ATOM 779 N N . LEU A 1 97 ? 1.800 -8.529 -10.374 1.00 86.06 97 LEU A N 1
ATOM 780 C CA . LEU A 1 97 ? 0.400 -8.769 -10.735 1.00 86.06 97 LEU A CA 1
ATOM 781 C C . LEU A 1 97 ? 0.030 -8.078 -12.050 1.00 86.06 97 LEU A C 1
ATOM 783 O O . LEU A 1 97 ? -0.533 -8.718 -12.937 1.00 86.06 97 LEU A O 1
ATOM 787 N N . TRP A 1 98 ? 0.417 -6.809 -12.210 1.00 86.19 98 TRP A N 1
ATOM 788 C CA . TRP A 1 98 ? 0.232 -6.073 -13.460 1.00 86.19 98 TRP A CA 1
ATOM 789 C C . TRP A 1 98 ? 0.933 -6.761 -14.641 1.00 86.19 98 TRP A C 1
ATOM 791 O O . TRP A 1 98 ? 0.347 -6.936 -15.711 1.00 86.19 98 TRP A O 1
ATOM 801 N N . ALA A 1 99 ? 2.179 -7.208 -14.450 1.00 87.12 99 ALA A N 1
ATOM 802 C CA . ALA A 1 99 ? 2.932 -7.901 -15.489 1.00 87.12 99 ALA A CA 1
ATOM 803 C C . ALA A 1 99 ? 2.272 -9.231 -15.878 1.00 87.12 99 ALA A C 1
ATOM 805 O O . ALA A 1 99 ? 2.256 -9.576 -17.057 1.00 87.12 99 ALA A O 1
ATOM 806 N N . TRP A 1 100 ? 1.695 -9.965 -14.925 1.00 87.94 100 TRP A N 1
ATOM 807 C CA . TRP A 1 100 ? 0.966 -11.204 -15.208 1.00 87.94 100 TRP A CA 1
ATOM 808 C C . TRP A 1 100 ? -0.340 -10.972 -15.958 1.00 87.94 100 TRP A C 1
ATOM 810 O O . TRP A 1 100 ? -0.681 -11.769 -16.831 1.00 87.94 100 TRP A O 1
ATOM 820 N N . GLU A 1 101 ? -1.054 -9.890 -15.653 1.00 85.50 101 GLU A N 1
ATOM 821 C CA . GLU A 1 101 ? -2.264 -9.508 -16.380 1.00 85.50 101 GLU A CA 1
ATOM 822 C C . GLU A 1 101 ? -1.939 -9.126 -17.831 1.00 85.50 101 GLU A C 1
ATOM 824 O O . GLU A 1 101 ? -2.617 -9.556 -18.766 1.00 85.50 101 GLU A O 1
ATOM 829 N N . ARG A 1 102 ? -0.856 -8.365 -18.042 1.00 88.25 102 ARG A N 1
ATOM 830 C CA . ARG A 1 102 ? -0.458 -7.900 -19.377 1.00 88.25 102 ARG A CA 1
ATOM 831 C C . ARG A 1 102 ? 0.258 -8.966 -20.205 1.00 88.25 102 ARG A C 1
ATOM 833 O O . ARG A 1 102 ? 0.112 -8.991 -21.428 1.00 88.25 102 ARG A O 1
ATOM 840 N N . PHE A 1 103 ? 1.015 -9.844 -19.553 1.00 87.06 103 PHE A N 1
ATOM 841 C CA . PHE A 1 103 ? 1.798 -10.906 -20.176 1.00 87.06 103 PHE A CA 1
ATOM 842 C C . PHE A 1 103 ? 1.462 -12.262 -19.536 1.00 87.06 103 PHE A C 1
ATOM 844 O O . PHE A 1 103 ? 2.231 -12.772 -18.717 1.00 87.06 103 PHE A O 1
ATOM 851 N N . PRO A 1 104 ? 0.368 -12.921 -19.964 1.00 79.25 104 PRO A N 1
ATOM 852 C CA . PRO A 1 104 ? -0.078 -14.190 -19.379 1.00 79.25 104 PRO A CA 1
ATOM 853 C C . PRO A 1 104 ? 0.980 -15.303 -19.393 1.00 79.25 104 PRO A C 1
ATOM 855 O O . PRO A 1 104 ? 0.949 -16.202 -18.561 1.00 79.25 104 PRO A O 1
ATOM 858 N N . LYS A 1 105 ? 1.953 -15.231 -20.313 1.00 81.62 105 LYS A N 1
ATOM 859 C CA . LYS A 1 105 ? 3.076 -16.178 -20.411 1.00 81.62 105 LYS A CA 1
ATOM 860 C C . LYS A 1 105 ? 4.085 -16.070 -19.259 1.00 81.62 105 LYS A C 1
ATOM 862 O O . LYS A 1 105 ? 4.815 -17.026 -19.027 1.00 81.62 105 LYS A O 1
ATOM 867 N N . LEU A 1 106 ? 4.152 -14.919 -18.584 1.00 80.00 106 LEU A N 1
ATOM 868 C CA . LEU A 1 106 ? 5.017 -14.682 -17.421 1.00 80.00 106 LEU A CA 1
ATOM 869 C C . LEU A 1 106 ? 4.341 -15.075 -16.104 1.00 80.00 106 LEU A C 1
ATOM 871 O O . LEU A 1 106 ? 5.008 -15.140 -15.072 1.00 80.00 106 LEU A O 1
ATOM 875 N N . SER A 1 107 ? 3.024 -15.302 -16.124 1.00 78.50 107 SER A N 1
ATOM 876 C CA . SER A 1 107 ? 2.296 -15.722 -14.935 1.00 78.50 107 SER A CA 1
ATOM 877 C C . SER A 1 107 ? 2.769 -17.116 -14.517 1.00 78.50 107 SER A C 1
ATOM 879 O O . SER A 1 107 ? 2.862 -18.005 -15.373 1.00 78.50 107 SER A O 1
ATOM 881 N N . PRO A 1 108 ? 3.076 -17.344 -13.227 1.00 77.56 108 PRO A N 1
ATOM 882 C CA . PRO A 1 108 ? 3.298 -18.690 -12.739 1.00 77.56 108 PRO A CA 1
ATOM 883 C C . PRO A 1 108 ? 2.083 -19.535 -13.105 1.00 77.56 108 PRO A C 1
ATOM 885 O O . PRO A 1 108 ? 0.945 -19.057 -13.068 1.00 77.56 108 PRO A O 1
ATOM 888 N N . ARG A 1 109 ? 2.321 -20.795 -13.489 1.00 71.81 109 ARG A N 1
ATOM 889 C CA . ARG A 1 109 ? 1.225 -21.732 -13.739 1.00 71.81 109 ARG A CA 1
ATOM 890 C C . ARG A 1 109 ? 0.341 -21.706 -12.503 1.00 71.81 109 ARG A C 1
ATOM 892 O O . ARG A 1 109 ? 0.812 -22.042 -11.419 1.00 71.81 109 ARG A O 1
ATOM 899 N N . ARG A 1 110 ? -0.903 -21.250 -12.664 1.00 64.12 110 ARG A N 1
ATOM 900 C CA . ARG A 1 110 ? -1.892 -21.308 -11.593 1.00 64.12 110 ARG A CA 1
ATOM 901 C C . ARG A 1 110 ? -1.932 -22.771 -11.178 1.00 64.12 110 ARG A C 1
ATOM 903 O O . ARG A 1 110 ? -2.286 -23.617 -12.000 1.00 64.12 110 ARG A O 1
ATOM 910 N N . PHE A 1 111 ? -1.479 -23.079 -9.964 1.00 54.50 111 PHE A N 1
ATOM 911 C CA . PHE A 1 111 ? -1.763 -24.385 -9.389 1.00 54.50 111 PHE A CA 1
ATOM 912 C C . PHE A 1 111 ? -3.278 -24.548 -9.498 1.00 54.50 111 PHE A C 1
ATOM 914 O O . PHE A 1 111 ? -3.983 -23.571 -9.207 1.00 54.50 111 PHE A O 1
ATOM 921 N N . PRO A 1 112 ? -3.788 -25.685 -10.009 1.00 52.31 112 PRO A N 1
ATOM 922 C CA . PRO A 1 112 ? -5.218 -25.909 -9.967 1.00 52.31 112 PRO A CA 1
ATOM 923 C C . PRO A 1 112 ? -5.617 -25.666 -8.518 1.00 52.31 112 PRO A C 1
ATOM 925 O O . PRO A 1 112 ? -5.014 -26.245 -7.612 1.00 52.31 112 PRO A O 1
ATOM 928 N N . TYR A 1 113 ? -6.533 -24.716 -8.315 1.00 50.34 113 TYR A N 1
ATOM 929 C CA . TYR A 1 113 ? -7.220 -24.569 -7.044 1.00 50.34 113 TYR A CA 1
ATOM 930 C C . TYR A 1 113 ? -7.605 -25.997 -6.671 1.00 50.34 113 TYR A C 1
ATOM 932 O O . TYR A 1 113 ? -8.245 -26.663 -7.489 1.00 50.34 113 TYR A O 1
ATOM 940 N N . GLU A 1 114 ? -7.072 -26.536 -5.570 1.00 52.47 114 GLU A N 1
ATOM 941 C CA . GLU A 1 114 ? -7.504 -27.853 -5.131 1.00 52.47 114 GLU A CA 1
ATOM 942 C C . GLU A 1 114 ? -8.973 -27.680 -4.787 1.00 52.47 114 GLU A C 1
ATOM 944 O O . GLU A 1 114 ? -9.321 -27.26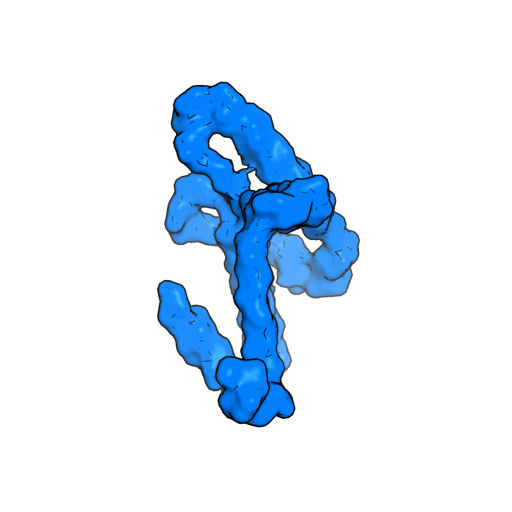3 -3.688 1.00 52.47 114 GLU A O 1
ATOM 949 N N . ASP A 1 115 ? -9.836 -27.933 -5.760 1.00 50.72 115 ASP A N 1
ATOM 950 C CA . ASP A 1 115 ? -11.252 -28.072 -5.541 1.00 50.72 115 ASP A CA 1
ATOM 951 C C . ASP A 1 115 ? -11.367 -29.280 -4.620 1.00 50.72 115 ASP A C 1
ATOM 953 O O . ASP A 1 115 ? -11.305 -30.432 -5.049 1.00 50.72 115 ASP A O 1
ATOM 957 N N . HIS A 1 116 ? -11.484 -29.024 -3.319 1.00 55.81 116 HIS A N 1
ATOM 958 C CA . HIS A 1 116 ? -11.729 -30.056 -2.310 1.00 55.81 116 HIS A CA 1
ATOM 959 C C . HIS A 1 116 ? -13.107 -30.724 -2.520 1.00 55.81 116 HIS A C 1
ATOM 961 O O . HIS A 1 116 ? -13.514 -31.592 -1.754 1.00 55.81 116 HIS A O 1
ATOM 967 N N . THR A 1 117 ? -13.828 -30.315 -3.567 1.00 59.72 117 THR A N 1
ATOM 968 C CA . THR A 1 117 ? -15.098 -30.850 -4.048 1.00 59.72 117 THR A CA 1
ATOM 969 C C . THR A 1 117 ? -14.931 -31.897 -5.159 1.00 59.72 117 THR A C 1
ATOM 971 O O . THR A 1 117 ? -15.886 -32.617 -5.452 1.00 59.72 117 THR A O 1
ATOM 974 N N . LEU A 1 118 ? -13.746 -32.026 -5.773 1.00 63.22 118 LEU A N 1
ATOM 975 C CA . LEU A 1 118 ? -13.488 -33.008 -6.829 1.00 63.22 118 LEU A CA 1
ATOM 976 C C . LEU A 1 118 ? -13.110 -34.369 -6.210 1.00 63.22 118 LEU A C 1
ATOM 978 O O . LEU A 1 118 ? -12.134 -34.454 -5.460 1.00 63.22 118 LEU A O 1
ATOM 982 N N . PRO A 1 119 ? -13.853 -35.456 -6.500 1.00 60.41 119 PRO A N 1
ATOM 983 C CA . PRO A 1 119 ? -13.541 -36.769 -5.954 1.00 60.41 119 PRO A CA 1
ATOM 984 C C . PRO A 1 119 ? -12.188 -37.268 -6.476 1.00 60.41 119 PRO A C 1
ATOM 986 O O . PRO A 1 119 ? -11.852 -37.104 -7.649 1.00 60.41 119 PRO A O 1
ATOM 989 N N . LEU A 1 120 ? -11.439 -37.941 -5.598 1.00 63.09 120 LEU A N 1
ATOM 990 C CA . LEU A 1 120 ? -10.075 -38.459 -5.809 1.00 63.09 120 LEU A CA 1
ATOM 991 C C . LEU A 1 120 ? -9.882 -39.317 -7.077 1.00 63.09 120 LEU A C 1
ATOM 993 O O . LEU A 1 120 ? -8.748 -39.534 -7.485 1.00 63.09 120 LEU A O 1
ATOM 997 N N . GLY A 1 121 ? -10.961 -39.788 -7.708 1.00 60.81 121 GLY A N 1
ATOM 998 C CA . GLY A 1 121 ? -10.924 -40.563 -8.951 1.00 60.81 121 GLY A CA 1
ATOM 999 C C . GLY A 1 121 ? -10.760 -39.748 -10.241 1.00 60.81 121 GLY A C 1
ATOM 1000 O O . GLY A 1 121 ? -10.756 -40.346 -11.311 1.00 60.81 121 GLY A O 1
ATOM 1001 N N . ALA A 1 122 ? -10.663 -38.417 -10.166 1.00 58.38 122 ALA A N 1
ATOM 1002 C CA . ALA A 1 122 ? -10.468 -37.538 -11.327 1.00 58.38 122 ALA A CA 1
ATOM 1003 C C . ALA A 1 122 ? -9.047 -36.939 -11.429 1.00 58.38 122 ALA A C 1
ATOM 1005 O O . ALA A 1 122 ? -8.835 -36.008 -12.207 1.00 58.38 122 ALA A O 1
ATOM 1006 N N . ARG A 1 123 ? -8.094 -37.444 -10.634 1.00 49.75 123 ARG A N 1
ATOM 1007 C CA . ARG A 1 123 ? -6.668 -37.084 -10.696 1.00 49.75 123 ARG A CA 1
ATOM 1008 C C . ARG A 1 123 ? -5.855 -38.126 -11.448 1.00 49.75 123 ARG A C 1
ATOM 1010 O O . ARG A 1 123 ? -6.124 -39.328 -11.241 1.00 49.75 123 ARG A O 1
#

Foldseek 3Di:
DVPVVVVVVCVVVVVPDVVVVLVNVLVVVLCCCDVAQVPDPPPPDRDCPCSVLSVDVVNVVVDPSVVVSVVNQVVLVVVVVPVVDPDRDGNCVVVVVVCCVVPVVSDDDPDPPPPVVDDPVVD

Radius of gyration: 19.26 Å; chains: 1; bounding box: 40×50×45 Å

InterPro domains:
  IPR019557 Aminotransferase-like, plant mobile domain [PF10536] (9-110)
  IPR044824 Protein MAINTENANCE OF MERISTEMS-like [PTHR46033] (2-120)

pLDDT: mean 75.63, std 13.09, range [46.75, 92.56]

=== Feature glossary ===
The record interleaves many kinds of information about one protein. Here is each kind framed as the question it answers.

Q: What does the local fold look like, residue by residue?
A: A 3Di character summarizes, for each residue, the relative orientation of the Cα frame of its nearest spatial neighbor. Because it encodes fold topology rather than chemistry, 3Di alignments detect remote structural similarity that sequence alignment misses.

Q: Which residues are in helices, strands, or loops?
A: Secondary structure is the local, repeating backbone conformation. DSSP classifies it into eight states by reading the hydrogen-bond network: three helix types (H, G, I), two β types (E, B), two non-regular types (T, S), and unstructured coil (-).

Q: How big and how compact is the whole molecule?
A: Three whole-structure scalars: the radius of gyration (RMS distance of Cα from centroid, in Å), the count of Cα–Cα contacts (pairs closer than 8 Å and separated by more than four residues in sequence — i.e. tertiary, not local, contacts), and the bounding-box dimensions. Together they distinguish compact globular folds from extended fibres or disordered chains.

Q: How confident is the AlphaFold model at each residue?
A: For AlphaFold models, the B-factor field carries pLDDT — the model's own estimate of local accuracy on a 0–100 scale. Regions with pLDDT<50 should be treated as essentially unmodeled; they often correspond to intrinsically disordered segments.

Q: What family and function is it annotated with?
A: Functional annotations link the protein to curated databases. InterPro entries identify conserved domains and families by matching the sequence against member-database signatures (Pfam, PROSITE, CDD, …). Gene Ontology (GO) terms describe molecular function, biological process, and cellular component in a controlled vocabulary. CATH places the structure in a hierarchical fold classification (Class/Architecture/Topology/Homologous-superfamily). The organism is the source species.

Q: What known structures does this most resemble?
A: Nearest PDB neighbors are the top structural matches found by Foldseek when searching this structure against the entire Protein Data Bank. Each hit reports a TM-score (0 to 1; >0.5 almost always implies the same fold) and an E-value. These are *structural* homologs — they may share no detectable sequence similarity.

Q: Which residues are buried vs exposed?
A: Solvent-accessible surface area (SASA) is the area in Å² traced out by the centre of a 1.4 Å probe sphere (a water molecule) rolled over the protein's van der Waals surface (Shrake–Rupley / Lee–Richards construction). Buried residues have near-zero SASA; fully exposed residues can exceed 200 Å². The total SASA scales roughly with the number of surface residues.

Q: What are the backbone torsion angles?
A: φ (phi) and ψ (psi) are the two rotatable backbone dihedrals per residue: φ is the C(i-1)–N–Cα–C torsion, ψ is the N–Cα–C–N(i+1) torsion, both in degrees on (−180°, 180°]. α-helical residues cluster near (−60°, −45°); β-strand residues near (−120°, +130°). A Ramachandran plot is simply a scatter of (φ, ψ) for every residue.

Q: Are the domains correctly placed relative to each other?
A: Predicted aligned error is AlphaFold's pairwise confidence. Unlike pLDDT (per-residue), PAE is per-residue-pair and captures whether two parts of the structure are correctly placed relative to each other. Units are ångströms of expected positional error.

Q: What if only a Cα trace is available?
A: P-SEA three-state annotation labels each residue as helix, strand, or coil based purely on the geometry of the Cα trace. It serves as a fallback when the full backbone (and thus DSSP) is unavailable.

Q: What is the amino-acid chain?
A: This is the polypeptide sequence — one letter per residue, N-terminus first. Length ranges from a few dozen residues for small domains to over a thousand for large multi-domain proteins.

Q: What do the rendered images show?
A: The six renders are orthographic views along the three Cartesian axes in both directions. Representation (cartoon, sticks, or surface) and color scheme (sequence-rainbow or by-chain) vary across proteins so the training set covers all the common visualization conventions.

Q: What do the diagnostic plots show?
A: Plot images: a contact map (which residues are close in 3D, as an N×N binary image), a Ramachandran scatter (backbone torsion angles, revealing secondary-structure composition at a glance), and — for AlphaFold structures — a PAE heatmap (pairwise prediction confidence).

Q: How mobile is each atom in the crystal?
A: B-factor (Debye–Waller factor) reflects atomic displacement in the crystal lattice. It is an experimental observable (units Å²), not a prediction; low values mean the atom is pinned down, high values mean it moves or is heterogeneous across the crystal.

Q: Where is each backbone atom in 3D?
A: The mmCIF table is the protein's shape written out atom by atom. For each backbone N, Cα, C, and carbonyl O, it records an (x, y, z) coordinate triple in Å plus the residue type, chain letter, and residue number.